Protein AF-A0A1J4JV09-F1 (afdb_monomer)

Foldseek 3Di:
DVVVVVVVVVVVVVVVVVVVVVCVVVVVVVVVVVVVVVLVVQVVVCVVDVPDDDRDDQAAQDDDPVDCLDPSNLVLLLVLQQCVLVPVPCPSCVSCVSNVNNPDHRDPVVSCVSLVFDPVDSPRVNVRSVVVVD

Mean predicted aligned error: 10.77 Å

pLDDT: mean 82.93, std 10.49, range [51.0, 95.0]

Sequence (134 aa):
MEFLNEFIDSSTNKIIQDAKMLLQKQKIKENIMEESNGFVCQIVDSMNDKNNSDLPCFPSVQINADDPFSYEYLEFQLVLDYLDSIGCKFAASIFRNESQNISEIANREFIADTLKLRTYDQSPLLVQFIESLR

Nearest PDB structures (foldseek):
  2d68-assembly1_B  TM=8.685E-01  e=1.187E-01  Homo sapiens

Secondary structure (DSSP, 8-state):
-HHHHHHHHHHHHHHHHHHHHHHHHTTHHHHHHHHHHHHHHHHHHHHH-TTS-PPPPPP-----TT-TTSHHHHHHHHHHHHHHHTT-TTHHHHHHHHTT-TT----HHHHHHHHT--SS--S-HHHHHHHHT-

Solvent-accessible surface area (backbone atoms only — not comparable to full-atom values): 7844 Å² total; per-residue (Å²): 112,68,68,59,50,53,51,53,51,52,53,51,51,48,53,52,50,53,51,52,53,48,39,64,75,66,45,47,60,57,53,52,50,52,51,51,51,52,51,51,49,53,53,54,46,34,71,74,35,95,84,58,61,86,71,92,80,76,77,62,62,82,55,50,82,92,36,78,83,38,68,53,32,47,52,53,39,33,53,37,37,32,33,56,59,74,66,43,91,53,52,39,62,49,48,25,55,62,30,68,43,68,87,67,72,62,54,63,68,62,52,24,63,76,70,70,50,75,79,91,54,82,67,33,61,47,59,54,51,58,58,74,74,108

Radius of gyration: 20.46 Å; Cα contacts (8 Å, |Δi|>4): 87; chains: 1; bounding box: 44×47×45 Å

Structure (mmCIF, N/CA/C/O backbone):
data_AF-A0A1J4JV09-F1
#
_entry.id   AF-A0A1J4JV09-F1
#
loop_
_atom_site.group_PDB
_atom_site.id
_atom_site.type_symbol
_atom_site.label_atom_id
_atom_site.label_alt_id
_atom_site.label_comp_id
_atom_site.label_asym_id
_atom_site.label_entity_id
_atom_site.label_seq_id
_atom_site.pdbx_PDB_ins_code
_atom_site.Cartn_x
_atom_site.Cartn_y
_atom_site.Cartn_z
_atom_site.occupancy
_atom_site.B_iso_or_equiv
_atom_site.auth_seq_id
_atom_site.auth_comp_id
_atom_site.auth_asym_id
_atom_site.auth_atom_id
_atom_site.pdbx_PDB_model_num
ATOM 1 N N . MET A 1 1 ? -19.004 -16.913 -15.658 1.00 51.00 1 MET A N 1
ATOM 2 C CA . MET A 1 1 ? -18.706 -15.631 -14.983 1.00 51.00 1 MET A CA 1
ATOM 3 C C . MET A 1 1 ? -19.520 -15.463 -13.702 1.00 51.00 1 MET A C 1
ATOM 5 O O . MET A 1 1 ? -18.917 -15.106 -12.705 1.00 51.00 1 MET A O 1
ATOM 9 N N . GLU A 1 2 ? -20.818 -15.801 -13.669 1.00 56.06 2 GLU A N 1
ATOM 10 C CA . GLU A 1 2 ? -21.642 -15.767 -12.434 1.00 56.06 2 GLU A CA 1
ATOM 11 C C . GLU A 1 2 ? -21.070 -16.585 -11.267 1.00 56.06 2 GLU A C 1
ATOM 13 O O . GLU A 1 2 ? -20.943 -16.061 -10.170 1.00 56.06 2 GLU A O 1
ATOM 18 N N . PHE A 1 3 ? -20.620 -17.817 -11.514 1.00 61.19 3 PHE A N 1
ATOM 19 C CA . PHE A 1 3 ? -20.065 -18.689 -10.469 1.00 61.19 3 PHE A CA 1
ATOM 20 C C . PHE A 1 3 ? -18.809 -18.123 -9.775 1.00 61.19 3 PHE A C 1
ATOM 22 O O . PHE A 1 3 ? -18.622 -18.300 -8.574 1.00 61.19 3 PHE A O 1
ATOM 29 N N . LEU A 1 4 ? -17.938 -17.425 -10.518 1.00 54.00 4 LEU A N 1
ATOM 30 C CA . LEU A 1 4 ? -16.748 -16.781 -9.946 1.00 54.00 4 LEU A CA 1
ATOM 31 C C . LEU A 1 4 ? -17.131 -15.560 -9.104 1.00 54.00 4 LEU A C 1
ATOM 33 O O . LEU A 1 4 ? -16.553 -15.361 -8.040 1.00 54.00 4 LEU A O 1
ATOM 37 N N . ASN A 1 5 ? -18.136 -14.795 -9.537 1.00 56.72 5 ASN A N 1
ATOM 38 C CA . ASN A 1 5 ? -18.652 -13.665 -8.767 1.00 56.72 5 ASN A CA 1
ATOM 39 C C . ASN A 1 5 ? -19.349 -14.137 -7.479 1.00 56.72 5 ASN A C 1
ATOM 41 O O . ASN A 1 5 ? -19.029 -13.634 -6.409 1.00 56.72 5 ASN A O 1
ATOM 45 N N . GLU A 1 6 ? -20.182 -15.181 -7.534 1.00 61.91 6 GLU A N 1
ATOM 46 C CA . GLU A 1 6 ? -20.798 -15.780 -6.336 1.00 61.91 6 GLU A CA 1
ATOM 47 C C . GLU A 1 6 ? -19.763 -16.355 -5.356 1.00 61.91 6 GLU A C 1
ATOM 49 O O . GLU A 1 6 ? -19.916 -16.257 -4.134 1.00 61.91 6 GLU A O 1
ATOM 54 N N . PHE A 1 7 ? -18.674 -16.942 -5.860 1.00 64.25 7 PHE A N 1
ATOM 55 C CA . PHE A 1 7 ? -17.599 -17.460 -5.015 1.00 64.25 7 PHE A CA 1
ATOM 56 C C . PHE A 1 7 ? -16.785 -16.338 -4.343 1.00 64.25 7 PHE A C 1
ATOM 58 O O . PHE A 1 7 ? -16.438 -16.434 -3.160 1.00 64.25 7 PHE A O 1
ATOM 65 N N . ILE A 1 8 ? -16.506 -15.252 -5.072 1.00 61.62 8 ILE A N 1
ATOM 66 C CA . ILE A 1 8 ? -15.822 -14.064 -4.541 1.00 61.62 8 ILE A CA 1
ATOM 67 C C . ILE A 1 8 ? -16.696 -13.363 -3.494 1.00 61.62 8 ILE A C 1
ATOM 69 O O . ILE A 1 8 ? -16.195 -13.006 -2.422 1.00 61.62 8 ILE A O 1
ATOM 73 N N . ASP A 1 9 ? -17.995 -13.229 -3.756 1.00 67.88 9 ASP A N 1
ATOM 74 C CA . ASP A 1 9 ? -18.944 -12.580 -2.853 1.00 67.88 9 ASP A CA 1
ATOM 75 C C . ASP A 1 9 ? -19.175 -13.404 -1.585 1.00 67.88 9 ASP A C 1
ATOM 77 O O . ASP A 1 9 ? -19.142 -12.870 -0.474 1.00 67.88 9 ASP A O 1
ATOM 81 N N . SER A 1 10 ? -19.334 -14.724 -1.706 1.00 71.44 10 SER A N 1
ATOM 82 C CA . SER A 1 10 ? -19.497 -15.613 -0.546 1.00 71.44 10 SER A CA 1
ATOM 83 C C . SER A 1 10 ? -18.248 -15.654 0.340 1.00 71.44 10 SER A C 1
ATOM 85 O O . SER A 1 10 ? -18.356 -15.555 1.566 1.00 71.44 10 SER A O 1
ATOM 87 N N . SER A 1 11 ? -17.056 -15.710 -0.258 1.00 69.81 11 SER A N 1
ATOM 88 C CA . SER A 1 11 ? -15.787 -15.699 0.481 1.00 69.81 11 SER A CA 1
ATOM 89 C C . SER A 1 11 ? -15.548 -14.363 1.186 1.00 69.81 11 SER A C 1
ATOM 91 O O . SER A 1 11 ? -15.129 -14.331 2.343 1.00 69.81 11 SER A O 1
ATOM 93 N N . THR A 1 12 ? -15.861 -13.249 0.521 1.00 72.88 12 THR A N 1
ATOM 94 C CA . THR A 1 12 ? -15.717 -11.905 1.098 1.00 72.88 12 THR A CA 1
ATOM 95 C C . THR A 1 12 ? -16.707 -11.688 2.242 1.00 72.88 12 THR A C 1
ATOM 97 O O . THR A 1 12 ? -16.319 -11.211 3.308 1.00 72.88 12 THR A O 1
ATOM 100 N N . ASN A 1 13 ? -17.958 -12.128 2.086 1.00 78.62 13 ASN A N 1
ATOM 101 C CA . ASN A 1 13 ? -18.962 -12.061 3.147 1.00 78.62 13 ASN A CA 1
ATOM 102 C C . ASN A 1 13 ? -18.589 -12.903 4.371 1.00 78.62 13 ASN A C 1
ATOM 104 O O . ASN A 1 13 ? -18.799 -12.460 5.501 1.00 78.62 13 ASN A O 1
ATOM 108 N N . LYS A 1 14 ? -17.991 -14.083 4.167 1.00 79.25 14 LYS A N 1
ATOM 109 C CA . LYS A 1 14 ? -17.504 -14.926 5.264 1.00 79.25 14 LYS A CA 1
ATOM 110 C C . LYS A 1 14 ? -16.392 -14.239 6.059 1.00 79.25 14 LYS A C 1
ATOM 112 O O . LYS A 1 14 ? -16.488 -14.160 7.278 1.00 79.25 14 LYS A O 1
ATOM 117 N N . ILE A 1 15 ? -15.409 -13.646 5.378 1.00 78.06 15 ILE A N 1
ATOM 118 C CA . ILE A 1 15 ? -14.334 -12.874 6.026 1.00 78.06 15 ILE A CA 1
ATOM 119 C C . ILE A 1 15 ? -14.908 -11.689 6.816 1.00 78.06 15 ILE A C 1
ATOM 121 O O . ILE A 1 15 ? -14.494 -11.437 7.946 1.00 78.06 15 ILE A O 1
ATOM 125 N N . ILE A 1 16 ? -15.897 -10.982 6.260 1.00 80.06 16 ILE A N 1
ATOM 126 C CA . ILE A 1 16 ? -16.572 -9.875 6.954 1.00 80.06 16 ILE A CA 1
ATOM 127 C C . ILE A 1 16 ? -17.303 -10.373 8.211 1.00 80.06 16 ILE A C 1
ATOM 129 O O . ILE A 1 16 ? -17.280 -9.697 9.241 1.00 80.06 16 ILE A O 1
ATOM 133 N N . GLN A 1 17 ? -17.962 -11.532 8.156 1.00 83.19 17 GLN A N 1
ATOM 134 C CA . GLN A 1 17 ? -18.623 -12.116 9.326 1.00 83.19 17 GLN A CA 1
ATOM 135 C C . GLN A 1 17 ? -17.624 -12.553 10.400 1.00 83.19 17 GLN A C 1
ATOM 137 O O . GLN A 1 17 ? -17.836 -12.248 11.576 1.00 83.19 17 GLN A O 1
ATOM 142 N N . ASP A 1 18 ? -16.521 -13.186 10.005 1.00 79.69 18 ASP A N 1
ATOM 143 C CA . ASP A 1 18 ? -15.456 -13.590 10.923 1.00 79.69 18 ASP A CA 1
ATOM 144 C C . ASP A 1 18 ? -14.826 -12.361 11.601 1.00 79.69 18 ASP A C 1
ATOM 146 O O . ASP A 1 18 ? -14.669 -12.333 12.826 1.00 79.69 18 ASP A O 1
ATOM 150 N N . ALA A 1 19 ? -14.581 -11.287 10.840 1.00 75.69 19 ALA A N 1
ATOM 151 C CA . ALA A 1 19 ? -14.123 -10.006 11.374 1.00 75.69 19 ALA A CA 1
ATOM 152 C C . ALA A 1 19 ? -15.124 -9.410 12.382 1.00 75.69 19 ALA A C 1
ATOM 154 O O . ALA A 1 19 ? -14.734 -8.994 13.473 1.00 75.69 19 ALA A O 1
ATOM 155 N N . LYS A 1 20 ? -16.430 -9.426 12.075 1.00 78.06 20 LYS A N 1
ATOM 156 C CA . LYS A 1 20 ? -17.481 -8.963 13.003 1.00 78.06 20 LYS A CA 1
ATOM 157 C C . LYS A 1 20 ? -17.516 -9.776 14.297 1.00 78.06 20 LYS A C 1
ATOM 159 O O . LYS A 1 20 ? -17.690 -9.197 15.369 1.00 78.06 20 LYS A O 1
ATOM 164 N N . MET A 1 21 ? -17.339 -11.094 14.218 1.00 81.00 21 MET A N 1
ATOM 165 C CA . MET A 1 21 ? -17.319 -11.951 15.403 1.00 81.00 21 MET A CA 1
ATOM 166 C C . MET A 1 21 ? -16.081 -11.679 16.274 1.00 81.00 21 MET A C 1
ATOM 168 O O . MET A 1 21 ? -16.188 -11.647 17.501 1.00 81.00 21 MET A O 1
ATOM 172 N N . LEU A 1 22 ? -14.919 -11.438 15.662 1.00 76.00 22 LEU A N 1
ATOM 173 C CA . LEU A 1 22 ? -13.696 -11.059 16.378 1.00 76.00 22 LEU A CA 1
ATOM 174 C C . LEU A 1 22 ? -13.832 -9.697 17.069 1.00 76.00 22 LEU A C 1
ATOM 176 O O . LEU A 1 22 ? -13.487 -9.583 18.245 1.00 76.00 22 LEU A O 1
ATOM 180 N N . LEU A 1 23 ? -14.421 -8.706 16.389 1.00 72.00 23 LEU A N 1
ATOM 181 C CA . LEU A 1 23 ? -14.698 -7.381 16.957 1.00 72.00 23 LEU A CA 1
ATOM 182 C C . LEU A 1 23 ? -15.558 -7.457 18.227 1.00 72.00 23 LEU A C 1
ATOM 184 O O . LEU A 1 23 ? -15.319 -6.712 19.177 1.00 72.00 23 LEU A O 1
ATOM 188 N N . GLN A 1 24 ? -16.538 -8.366 18.259 1.00 75.06 24 GLN A N 1
ATOM 189 C CA . GLN A 1 24 ? -17.377 -8.597 19.439 1.00 75.06 24 GLN A CA 1
ATOM 190 C C . GLN A 1 24 ? -16.629 -9.333 20.556 1.00 75.06 24 GLN A C 1
ATOM 192 O O . GLN A 1 24 ? -16.750 -8.960 21.720 1.00 75.06 24 GLN A O 1
ATOM 197 N N . LYS A 1 25 ? -15.844 -10.365 20.220 1.00 70.88 25 LYS A N 1
ATOM 198 C CA . LYS A 1 25 ? -15.115 -11.177 21.210 1.00 70.88 25 LYS A CA 1
ATOM 199 C C . LYS A 1 25 ? -13.994 -10.413 21.911 1.00 70.88 25 LYS A C 1
ATOM 201 O O . LYS A 1 25 ? -13.729 -10.678 23.077 1.00 70.88 25 LYS A O 1
ATOM 206 N N . GLN A 1 26 ? -13.335 -9.494 21.211 1.00 72.44 26 GLN A N 1
ATOM 207 C CA . GLN A 1 26 ? -12.158 -8.791 21.727 1.00 72.44 26 GLN A CA 1
ATOM 208 C C . GLN A 1 26 ? -12.466 -7.410 22.317 1.00 72.44 26 GLN A C 1
ATOM 210 O O . GLN A 1 26 ? -11.534 -6.679 22.630 1.00 72.44 26 GLN A O 1
ATOM 215 N N . LYS A 1 27 ? -13.746 -7.024 22.450 1.00 77.06 27 LYS A N 1
ATOM 216 C CA . LYS A 1 27 ? -14.151 -5.676 22.899 1.00 77.06 27 LYS A CA 1
ATOM 217 C C . LYS A 1 27 ? -13.494 -4.529 22.116 1.00 77.06 27 LYS A C 1
ATOM 219 O O . LYS A 1 27 ? -13.489 -3.391 22.566 1.00 77.06 27 LYS A O 1
ATOM 224 N N . ILE A 1 28 ? -13.009 -4.796 20.901 1.00 74.25 28 ILE A N 1
ATOM 225 C CA . ILE A 1 28 ? -12.332 -3.797 20.063 1.00 74.25 28 ILE A CA 1
ATOM 226 C C . ILE A 1 28 ? -13.248 -2.593 19.836 1.00 74.25 28 ILE A C 1
ATOM 228 O O . ILE A 1 28 ? -12.800 -1.457 19.871 1.00 74.25 28 ILE A O 1
ATOM 232 N N . LYS A 1 29 ? -14.554 -2.831 19.667 1.00 77.62 29 LYS A N 1
ATOM 233 C CA . LYS A 1 29 ? -15.540 -1.758 19.509 1.00 77.62 29 LYS A CA 1
ATOM 234 C C . LYS A 1 29 ? -15.613 -0.825 20.728 1.00 77.62 29 LYS A C 1
ATOM 236 O O . LYS A 1 29 ? -15.775 0.374 20.535 1.00 77.62 29 LYS A O 1
ATOM 241 N N . GLU A 1 30 ? -15.540 -1.369 21.944 1.00 82.88 30 GLU A N 1
ATOM 242 C CA . GLU A 1 30 ? -15.541 -0.572 23.182 1.00 82.88 30 GLU A CA 1
ATOM 243 C C . GLU A 1 30 ? -14.253 0.247 23.267 1.00 82.88 30 GLU A C 1
ATOM 245 O O . GLU A 1 30 ? -14.332 1.463 23.402 1.00 82.88 30 GLU A O 1
ATOM 250 N N . ASN A 1 31 ? -13.098 -0.381 23.033 1.00 82.88 31 ASN A N 1
ATOM 251 C CA . ASN A 1 31 ? -11.803 0.302 23.046 1.00 82.88 31 ASN A CA 1
ATOM 252 C C . ASN A 1 31 ? -11.729 1.435 22.007 1.00 82.88 31 ASN A C 1
ATOM 254 O O . ASN A 1 31 ? -11.301 2.533 22.337 1.00 82.88 31 ASN A O 1
ATOM 258 N N . ILE A 1 32 ? -12.204 1.202 20.775 1.00 82.50 32 ILE A N 1
ATOM 259 C CA . ILE A 1 32 ? -12.253 2.234 19.724 1.00 82.50 32 ILE A CA 1
ATOM 260 C C . ILE A 1 32 ? -13.159 3.397 20.146 1.00 82.50 32 ILE A C 1
ATOM 262 O O . ILE A 1 32 ? -12.829 4.554 19.897 1.00 82.50 32 ILE A O 1
ATOM 266 N N . MET A 1 33 ? -14.311 3.114 20.763 1.00 83.56 33 MET A N 1
ATOM 267 C CA . MET A 1 33 ? -15.228 4.148 21.260 1.00 83.56 33 MET A CA 1
ATOM 268 C C . MET A 1 33 ? -14.606 4.959 22.398 1.00 83.56 33 MET A C 1
ATOM 270 O O . MET A 1 33 ? -14.728 6.181 22.403 1.00 83.56 33 MET A O 1
ATOM 274 N N . GLU A 1 34 ? -13.936 4.303 23.343 1.00 88.19 34 GLU A N 1
ATOM 275 C CA . GLU A 1 34 ? -13.230 4.965 24.444 1.00 88.19 34 GLU A CA 1
ATOM 276 C C . GLU A 1 34 ? -12.093 5.848 23.932 1.00 88.19 34 GLU A C 1
ATOM 278 O O . GLU A 1 34 ? -12.012 7.015 24.309 1.00 88.19 34 GLU A O 1
ATOM 283 N N . GLU A 1 35 ? -11.272 5.330 23.020 1.00 84.38 35 GLU A N 1
ATOM 284 C CA . GLU A 1 35 ? -10.180 6.068 22.389 1.00 84.38 35 GLU A CA 1
ATOM 285 C C . GLU A 1 35 ? -10.706 7.272 21.590 1.00 84.38 35 GLU A C 1
ATOM 287 O O . GLU A 1 35 ? -10.240 8.396 21.772 1.00 84.38 35 GLU A O 1
ATOM 292 N N . SER A 1 36 ? -11.751 7.068 20.780 1.00 83.81 36 SER A N 1
ATOM 293 C CA . SER A 1 36 ? -12.391 8.140 20.005 1.00 83.81 36 SER A CA 1
ATOM 294 C C . SER A 1 36 ? -12.953 9.237 20.909 1.00 83.81 36 SER A C 1
ATOM 296 O O . SER A 1 36 ? -12.748 10.420 20.647 1.00 83.81 36 SER A O 1
ATOM 298 N N . ASN A 1 37 ? -13.639 8.863 21.994 1.00 85.19 37 ASN A N 1
ATOM 299 C CA . ASN A 1 37 ? -14.155 9.826 22.967 1.00 85.19 37 ASN A CA 1
ATOM 300 C C . ASN A 1 37 ? -13.017 10.559 23.688 1.00 85.19 37 ASN A C 1
ATOM 302 O O . ASN A 1 37 ? -13.115 11.765 23.899 1.00 85.19 37 ASN A O 1
ATOM 306 N N . GLY A 1 38 ? -11.926 9.860 24.015 1.00 83.44 38 GLY A N 1
ATOM 307 C CA . GLY A 1 38 ? -10.719 10.457 24.582 1.00 83.44 38 GLY A CA 1
ATOM 308 C C . GLY A 1 38 ? -10.131 11.539 23.676 1.00 83.44 38 GLY A C 1
ATOM 309 O O . GLY A 1 38 ? -9.868 12.648 24.141 1.00 83.44 38 GLY A O 1
ATOM 310 N N . PHE A 1 39 ? -10.007 11.259 22.377 1.00 80.69 39 PHE A N 1
ATOM 311 C CA . PHE A 1 39 ? -9.537 12.242 21.399 1.00 80.69 39 PHE A CA 1
AT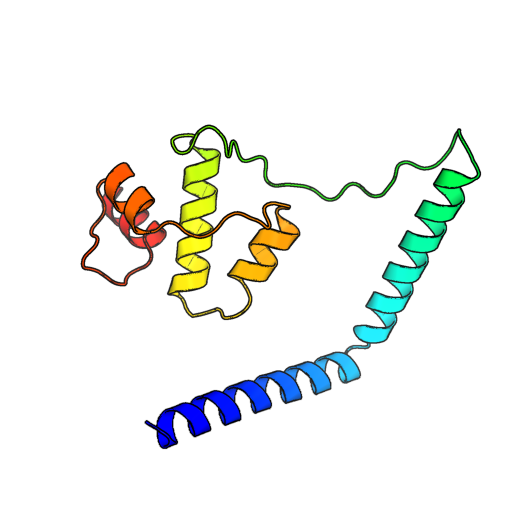OM 312 C C . PHE A 1 39 ? -10.490 13.424 21.234 1.00 80.69 39 PHE A C 1
ATOM 314 O O . PHE A 1 39 ? -10.038 14.564 21.181 1.00 80.69 39 PHE A O 1
ATOM 321 N N . VAL A 1 40 ? -11.805 13.187 21.195 1.00 82.69 40 VAL A N 1
ATOM 322 C CA . VAL A 1 40 ? -12.793 14.275 21.114 1.00 82.69 40 VAL A CA 1
ATOM 323 C C . VAL A 1 40 ? -12.676 15.206 22.318 1.00 82.69 40 VAL A C 1
ATOM 325 O O . VAL A 1 40 ? -12.656 16.420 22.130 1.00 82.69 40 VAL A O 1
ATOM 328 N N . CYS A 1 41 ? -12.546 14.665 23.532 1.00 81.44 41 CYS A N 1
ATOM 329 C CA . CYS A 1 41 ? -12.346 15.477 24.732 1.00 81.44 41 CYS A CA 1
ATOM 330 C C . CYS A 1 41 ? -11.058 16.304 24.644 1.00 81.44 41 CYS A C 1
ATOM 332 O O . CYS A 1 41 ? -11.117 17.512 24.832 1.00 81.44 41 CYS A O 1
ATOM 334 N N . GLN A 1 42 ? -9.929 15.698 24.254 1.00 80.88 42 GLN A N 1
ATOM 335 C CA . GLN A 1 42 ? -8.660 16.420 24.073 1.00 80.88 42 GLN A CA 1
ATOM 336 C C . GLN A 1 42 ? -8.777 17.557 23.050 1.00 80.88 42 GLN A C 1
ATOM 338 O O . GLN A 1 42 ? -8.308 18.666 23.292 1.00 80.88 42 GLN A O 1
ATOM 343 N N . ILE A 1 43 ? -9.445 17.310 21.919 1.00 80.44 43 ILE A N 1
ATOM 344 C CA . ILE A 1 43 ? -9.674 18.332 20.894 1.00 80.44 43 ILE A CA 1
ATOM 345 C C . ILE A 1 43 ? -10.540 19.468 21.458 1.00 80.44 43 ILE A C 1
ATOM 347 O O . ILE A 1 43 ? -10.193 20.635 21.293 1.00 80.44 43 ILE A O 1
ATOM 351 N N . VAL A 1 44 ? -11.639 19.156 22.150 1.00 80.94 44 VAL A N 1
ATOM 352 C CA . VAL A 1 44 ? -12.538 20.163 22.743 1.00 80.94 44 VAL A CA 1
ATOM 353 C C . VAL A 1 44 ? -11.829 20.984 23.822 1.00 80.94 44 VAL A C 1
ATOM 355 O O . VAL A 1 44 ? -11.984 22.207 23.862 1.00 80.94 44 VAL A O 1
ATOM 358 N N . ASP A 1 45 ? -11.018 20.340 24.656 1.00 79.19 45 ASP A N 1
ATOM 359 C CA . ASP A 1 45 ? -10.230 21.002 25.694 1.00 79.19 45 ASP A CA 1
ATOM 360 C C . ASP A 1 45 ? -9.184 21.937 25.067 1.00 79.19 45 ASP A C 1
ATOM 362 O O . ASP A 1 45 ? -9.092 23.101 25.459 1.00 79.19 45 ASP A O 1
ATOM 366 N N . SER A 1 46 ? -8.496 21.495 24.005 1.00 75.19 46 SER A N 1
ATOM 367 C CA . SER A 1 46 ? -7.544 22.328 23.251 1.00 75.19 46 SER A CA 1
ATOM 368 C C . SER A 1 46 ? -8.190 23.541 22.557 1.00 75.19 46 SER A C 1
ATOM 370 O O . SER A 1 46 ? -7.535 24.560 22.341 1.00 75.19 46 SER A O 1
ATOM 372 N N . MET A 1 47 ? -9.485 23.468 22.216 1.00 73.94 47 MET A N 1
ATOM 373 C CA . MET A 1 47 ? -10.236 24.599 21.653 1.00 73.94 47 MET A CA 1
ATOM 374 C C . MET A 1 47 ? -10.620 25.640 22.714 1.00 73.94 47 MET A C 1
ATOM 376 O O . MET A 1 47 ? -10.681 26.832 22.401 1.00 73.94 47 MET A O 1
ATOM 380 N N . ASN A 1 48 ? -10.901 25.203 23.946 1.00 74.69 48 ASN A N 1
ATOM 381 C CA . ASN A 1 48 ? -11.344 26.075 25.037 1.00 74.69 48 ASN A CA 1
ATOM 382 C C . ASN A 1 48 ? -10.170 26.712 25.796 1.00 74.69 48 ASN A C 1
ATOM 384 O O . ASN A 1 48 ? -10.259 27.882 26.175 1.00 74.69 48 ASN A O 1
ATOM 388 N N . ASP A 1 49 ? -9.063 25.986 25.974 1.00 69.06 49 ASP A N 1
ATOM 389 C CA . ASP A 1 49 ? -7.857 26.465 26.648 1.00 69.06 49 ASP A CA 1
ATOM 390 C C . ASP A 1 49 ? -6.739 26.772 25.641 1.00 69.06 49 ASP A C 1
ATOM 392 O O . ASP A 1 49 ? -6.014 25.896 25.175 1.00 69.06 49 ASP A O 1
ATOM 396 N N . LYS A 1 50 ? -6.512 28.066 25.368 1.00 60.12 50 LYS A N 1
ATOM 397 C CA . LYS A 1 50 ? -5.432 28.555 24.480 1.00 60.12 50 LYS A CA 1
ATOM 398 C C . LYS A 1 50 ? -4.006 28.166 24.906 1.00 60.12 50 LYS A C 1
ATOM 400 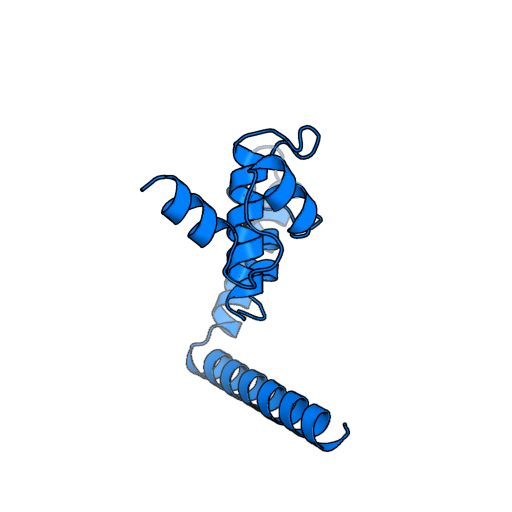O O . LYS A 1 50 ? -3.076 28.446 24.157 1.00 60.12 50 LYS A O 1
ATOM 405 N N . ASN A 1 51 ? -3.822 27.597 26.098 1.00 65.19 51 ASN A N 1
ATOM 406 C CA . ASN A 1 51 ? -2.511 27.326 26.695 1.00 65.19 51 ASN A CA 1
ATOM 407 C C . ASN A 1 51 ? -2.242 25.849 27.023 1.00 65.19 51 ASN A C 1
ATOM 409 O O . ASN A 1 51 ? -1.188 25.578 27.593 1.00 65.19 51 ASN A O 1
ATOM 413 N N . ASN A 1 52 ? -3.132 24.896 26.715 1.00 59.97 52 ASN A N 1
ATOM 414 C CA . ASN A 1 52 ? -2.827 23.483 26.974 1.00 59.97 52 ASN A CA 1
ATOM 415 C C . ASN A 1 52 ? -3.737 22.504 26.218 1.00 59.97 52 ASN A C 1
ATOM 417 O O . ASN A 1 52 ? -4.834 22.173 26.650 1.00 59.97 52 ASN A O 1
ATOM 421 N N . SER A 1 53 ? -3.243 21.969 25.112 1.00 59.69 53 SER A N 1
ATOM 422 C CA . SER A 1 53 ? -2.854 20.557 25.008 1.00 59.69 53 SER A CA 1
ATOM 423 C C . SER A 1 53 ? -2.347 20.342 23.588 1.00 59.69 53 SER A C 1
ATOM 425 O O . SER A 1 53 ? -3.025 20.688 22.620 1.00 59.69 53 SER A O 1
ATOM 427 N N . ASP A 1 54 ? -1.120 19.841 23.455 1.00 65.31 54 ASP A N 1
ATOM 428 C CA . ASP A 1 54 ? -0.613 19.458 22.143 1.00 65.31 54 ASP A CA 1
ATOM 429 C C . ASP A 1 54 ? -1.478 18.304 21.641 1.00 65.31 54 ASP A C 1
ATOM 431 O O . ASP A 1 54 ? -1.572 17.251 22.280 1.00 65.31 54 ASP A O 1
ATOM 435 N N . LEU A 1 55 ? -2.162 18.537 20.522 1.00 70.31 55 LEU A N 1
ATOM 436 C CA . LEU A 1 55 ? -2.973 17.522 19.869 1.00 70.31 55 LEU A CA 1
ATOM 437 C C . LEU A 1 55 ? -2.120 16.272 19.603 1.00 70.31 55 LEU A C 1
ATOM 439 O O . LEU A 1 55 ? -0.929 16.394 19.294 1.00 70.31 55 LEU A O 1
ATOM 443 N N . PRO A 1 56 ? -2.714 15.070 19.676 1.00 70.75 56 PRO A N 1
ATOM 444 C CA . PRO A 1 56 ? -2.008 13.843 19.341 1.00 70.75 56 PRO A CA 1
ATOM 445 C C . PRO A 1 56 ? -1.473 13.937 17.907 1.00 70.75 56 PRO A C 1
ATOM 447 O O . PRO A 1 56 ? -2.230 14.050 16.943 1.00 70.75 56 PRO A O 1
ATOM 450 N N . CYS A 1 57 ? -0.148 13.917 17.779 1.00 71.12 57 CYS A N 1
ATOM 451 C CA . CYS A 1 57 ? 0.534 13.889 16.495 1.00 71.12 57 CYS A CA 1
ATOM 452 C C . CYS A 1 57 ? 0.786 12.432 16.112 1.00 71.12 57 CYS A C 1
ATOM 454 O O . CYS A 1 57 ? 1.488 11.706 16.820 1.00 71.12 57 CYS A O 1
ATOM 456 N N . PHE A 1 58 ? 0.203 11.999 14.998 1.00 79.81 58 PHE A N 1
ATOM 457 C CA . PHE A 1 58 ? 0.456 10.671 14.454 1.00 79.81 58 PHE A CA 1
ATOM 458 C C . PHE A 1 58 ? 1.697 10.722 13.557 1.00 79.81 58 PHE A C 1
ATOM 460 O O . PHE A 1 58 ? 1.810 11.642 12.740 1.00 79.81 58 PHE A O 1
ATOM 467 N N . PRO A 1 59 ? 2.629 9.763 13.687 1.00 80.88 59 PRO A N 1
ATOM 468 C CA . PRO A 1 59 ? 3.820 9.729 12.852 1.00 80.88 59 PRO A CA 1
ATOM 469 C C . PRO A 1 59 ? 3.421 9.521 11.389 1.00 80.88 59 PRO A C 1
ATOM 471 O O . PRO A 1 59 ? 2.645 8.621 11.079 1.00 80.88 59 PRO A O 1
ATOM 474 N N . SER A 1 60 ? 3.952 10.352 10.496 1.00 85.81 60 SER A N 1
ATOM 475 C CA . SER A 1 60 ? 3.759 10.219 9.054 1.00 85.81 60 SER A CA 1
ATOM 476 C C . SER A 1 60 ? 5.016 9.692 8.379 1.00 85.81 60 SER A C 1
ATOM 478 O O . SER A 1 60 ? 6.139 9.926 8.838 1.00 85.81 60 SER A O 1
ATOM 480 N N . VAL A 1 61 ? 4.827 9.000 7.257 1.00 87.75 61 VAL A N 1
ATOM 481 C CA . VAL A 1 61 ? 5.940 8.676 6.364 1.00 87.75 61 VAL A CA 1
ATOM 482 C C . VAL A 1 61 ? 6.135 9.876 5.453 1.00 87.75 61 VAL A C 1
ATOM 484 O O . VAL A 1 61 ? 5.289 10.166 4.608 1.00 87.75 61 VAL A O 1
ATOM 487 N N . GLN A 1 62 ? 7.241 10.586 5.661 1.00 89.38 62 GLN A N 1
ATOM 488 C CA . GLN A 1 62 ? 7.619 11.738 4.853 1.00 89.38 62 GLN A CA 1
ATOM 489 C C . GLN A 1 62 ? 8.020 11.247 3.461 1.00 89.38 62 GLN A C 1
ATOM 491 O O . GLN A 1 62 ? 9.102 10.692 3.287 1.00 89.38 62 GLN A O 1
ATOM 496 N N . ILE A 1 63 ? 7.137 11.434 2.485 1.00 89.25 63 ILE A N 1
ATOM 497 C CA . ILE A 1 63 ? 7.430 11.193 1.073 1.00 89.25 63 ILE A CA 1
ATOM 498 C C . ILE A 1 63 ? 7.451 12.530 0.341 1.00 89.25 63 ILE A C 1
ATOM 500 O O . ILE A 1 63 ? 6.648 13.419 0.628 1.00 89.25 63 ILE A O 1
ATOM 504 N N . ASN A 1 64 ? 8.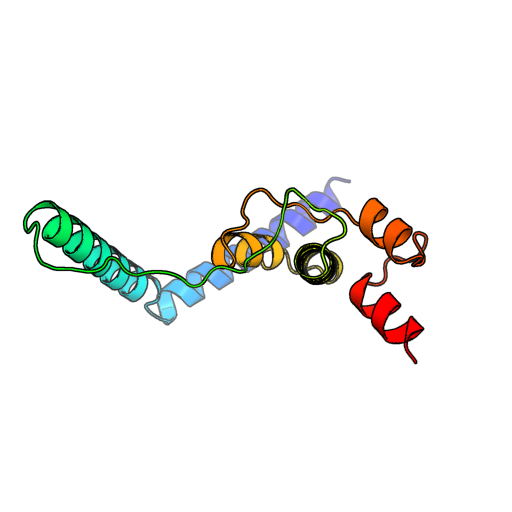356 12.676 -0.621 1.00 86.69 64 ASN A N 1
ATOM 505 C CA . ASN A 1 64 ? 8.328 13.816 -1.523 1.00 86.69 64 ASN A CA 1
ATOM 506 C C . ASN A 1 64 ? 7.490 13.458 -2.755 1.00 86.69 64 ASN A C 1
ATOM 508 O O . ASN A 1 64 ? 8.017 12.964 -3.746 1.00 86.69 64 ASN A O 1
ATOM 512 N N . ALA A 1 65 ? 6.177 13.681 -2.680 1.00 79.44 65 ALA A N 1
ATOM 513 C CA . ALA A 1 65 ? 5.266 13.381 -3.788 1.00 79.44 65 ALA A CA 1
ATOM 514 C C . ALA A 1 65 ? 5.555 14.220 -5.052 1.00 79.44 65 ALA A C 1
ATOM 516 O O . ALA A 1 65 ? 5.256 13.784 -6.162 1.00 79.44 65 ALA A O 1
ATOM 517 N N . ASP A 1 66 ? 6.179 15.394 -4.897 1.00 86.06 66 ASP A N 1
ATOM 518 C CA . ASP A 1 66 ? 6.575 16.260 -6.015 1.00 86.06 66 ASP A CA 1
ATOM 519 C C . ASP A 1 66 ? 7.859 15.778 -6.716 1.00 86.06 66 ASP A C 1
ATOM 521 O O . ASP A 1 66 ? 8.166 16.231 -7.822 1.00 86.06 66 ASP A O 1
ATOM 525 N N . ASP A 1 67 ? 8.602 14.851 -6.101 1.00 89.25 67 ASP A N 1
ATOM 526 C CA . ASP A 1 67 ? 9.781 14.205 -6.680 1.00 89.25 67 ASP A CA 1
ATOM 527 C C . ASP A 1 67 ? 9.592 12.679 -6.760 1.00 89.25 67 ASP A C 1
ATOM 529 O O . ASP A 1 67 ? 10.009 11.940 -5.858 1.00 89.25 67 ASP A O 1
ATOM 533 N N . PRO A 1 68 ? 9.017 12.176 -7.870 1.00 85.19 68 PRO A N 1
ATOM 534 C CA . PRO A 1 68 ? 8.783 10.748 -8.085 1.00 85.19 68 PRO A CA 1
ATOM 535 C C . PRO A 1 68 ? 10.059 9.895 -8.138 1.00 85.19 68 PRO A C 1
ATOM 537 O O . PRO A 1 68 ? 9.976 8.668 -8.126 1.00 85.19 68 PRO A O 1
ATOM 540 N N . PHE A 1 69 ? 11.236 10.520 -8.236 1.00 88.69 69 PHE A N 1
ATOM 541 C CA . PHE A 1 69 ? 12.529 9.836 -8.246 1.00 88.69 69 PHE A CA 1
ATOM 542 C C . PHE A 1 69 ? 13.229 9.878 -6.884 1.00 88.69 69 PHE A C 1
ATOM 544 O O . PHE A 1 69 ? 14.317 9.310 -6.747 1.00 88.69 69 PHE A O 1
ATOM 551 N N . SER A 1 70 ? 12.623 10.523 -5.882 1.00 92.19 70 SER A N 1
ATOM 552 C CA . SER A 1 70 ? 13.140 10.520 -4.516 1.00 92.19 70 SER A CA 1
ATOM 553 C C . SER A 1 70 ? 13.166 9.103 -3.943 1.00 92.19 70 SER A C 1
ATOM 555 O O . SER A 1 70 ? 12.318 8.257 -4.245 1.00 92.19 70 SER A O 1
ATOM 557 N N . TYR A 1 71 ? 14.167 8.833 -3.108 1.00 91.88 71 TYR A N 1
ATOM 558 C CA . TYR A 1 71 ? 14.366 7.513 -2.514 1.00 91.88 71 TYR A CA 1
ATOM 559 C C . TYR A 1 71 ? 13.159 7.102 -1.658 1.00 91.88 71 TYR A C 1
ATOM 561 O O . TYR A 1 71 ? 12.671 5.980 -1.770 1.00 91.88 71 TYR A O 1
ATOM 569 N N . GLU A 1 72 ? 12.629 8.039 -0.874 1.00 93.38 72 GLU A N 1
ATOM 570 C CA . GLU A 1 72 ? 11.491 7.841 0.019 1.00 93.38 72 GLU A CA 1
ATOM 571 C C . GLU A 1 72 ? 10.210 7.515 -0.760 1.00 93.38 72 GLU A C 1
ATOM 573 O O . GLU A 1 72 ? 9.438 6.644 -0.353 1.00 93.38 72 GLU A O 1
ATOM 578 N N . TYR A 1 73 ? 9.996 8.176 -1.905 1.00 92.88 73 TYR A N 1
ATOM 579 C CA . TYR A 1 73 ? 8.854 7.897 -2.775 1.00 92.88 73 TYR A CA 1
ATOM 580 C C . TYR A 1 73 ? 8.949 6.499 -3.391 1.00 92.88 73 TYR A C 1
ATOM 582 O O . TYR A 1 73 ? 7.983 5.735 -3.355 1.00 92.88 73 TYR A O 1
ATOM 590 N N . LEU A 1 74 ? 10.123 6.133 -3.916 1.00 93.44 74 LEU A N 1
ATOM 591 C CA . LEU A 1 74 ? 10.348 4.812 -4.503 1.00 93.44 74 LEU A CA 1
ATOM 592 C C . LEU A 1 74 ? 10.208 3.695 -3.459 1.00 93.44 74 LEU A C 1
ATOM 594 O O . LEU A 1 74 ? 9.573 2.679 -3.742 1.00 93.44 74 LEU A O 1
ATOM 598 N N . GLU A 1 75 ? 10.741 3.881 -2.248 1.00 93.81 75 GLU A N 1
ATOM 599 C CA . GLU A 1 75 ? 10.590 2.927 -1.143 1.00 93.81 75 GLU A CA 1
ATOM 600 C C . GLU A 1 75 ? 9.113 2.737 -0.770 1.00 93.81 75 GLU A C 1
ATOM 602 O O . GLU A 1 75 ? 8.628 1.604 -0.700 1.00 93.81 75 GLU A O 1
ATOM 607 N N . PHE A 1 76 ? 8.371 3.837 -0.616 1.00 94.81 76 PHE A N 1
ATOM 608 C CA . PHE A 1 76 ? 6.939 3.798 -0.332 1.00 94.81 76 PHE A CA 1
ATOM 609 C C . PHE A 1 76 ? 6.158 3.039 -1.415 1.00 94.81 76 PHE A C 1
ATOM 611 O O . PHE A 1 76 ? 5.344 2.163 -1.109 1.00 94.81 76 PHE A O 1
ATOM 618 N N . GLN A 1 77 ? 6.437 3.330 -2.686 1.00 94.62 77 GLN A N 1
ATOM 619 C CA . GLN A 1 77 ? 5.785 2.697 -3.831 1.00 94.62 77 GLN A CA 1
ATOM 620 C C . GLN A 1 77 ? 6.108 1.199 -3.944 1.00 94.62 77 GLN A C 1
ATOM 622 O O . GLN A 1 77 ? 5.218 0.408 -4.257 1.00 94.62 77 GLN A O 1
ATOM 627 N N . LEU A 1 78 ? 7.341 0.781 -3.637 1.00 95.00 78 LEU A N 1
ATOM 628 C CA . LEU A 1 78 ? 7.731 -0.634 -3.612 1.00 95.00 78 LEU A CA 1
ATOM 629 C C . LEU A 1 78 ? 6.985 -1.424 -2.529 1.00 95.00 78 LEU A C 1
ATOM 631 O O . LEU A 1 78 ? 6.563 -2.557 -2.774 1.00 95.00 78 LEU A O 1
ATOM 635 N N . VAL A 1 79 ? 6.806 -0.840 -1.340 1.00 94.81 79 VAL A N 1
ATOM 636 C CA . VAL A 1 79 ? 6.019 -1.457 -0.260 1.00 94.81 79 VAL A CA 1
ATOM 637 C C . VAL A 1 79 ? 4.545 -1.540 -0.652 1.00 94.81 79 VAL A C 1
ATOM 639 O O . VAL A 1 79 ? 3.915 -2.579 -0.450 1.00 94.81 79 VAL A O 1
ATOM 642 N N . LEU A 1 80 ? 3.998 -0.479 -1.248 1.00 93.62 80 LEU A N 1
ATOM 643 C CA . LEU A 1 80 ? 2.603 -0.447 -1.676 1.00 93.62 80 LEU A CA 1
ATOM 644 C C . LEU A 1 80 ? 2.319 -1.492 -2.773 1.00 93.62 80 LEU A C 1
ATOM 646 O O . LEU A 1 80 ? 1.384 -2.278 -2.619 1.00 93.62 80 LEU A O 1
ATOM 650 N N . ASP A 1 81 ? 3.170 -1.580 -3.806 1.00 93.69 81 ASP A N 1
ATOM 651 C CA . ASP A 1 81 ? 3.101 -2.626 -4.844 1.00 93.69 81 ASP A CA 1
ATOM 652 C C . ASP A 1 81 ? 3.186 -4.028 -4.239 1.00 93.69 81 ASP A C 1
ATOM 654 O O . ASP A 1 81 ? 2.442 -4.923 -4.640 1.00 93.69 81 ASP A O 1
ATOM 658 N N . TYR A 1 82 ? 4.061 -4.226 -3.251 1.00 94.81 82 TYR A N 1
ATOM 659 C CA . TYR A 1 82 ? 4.1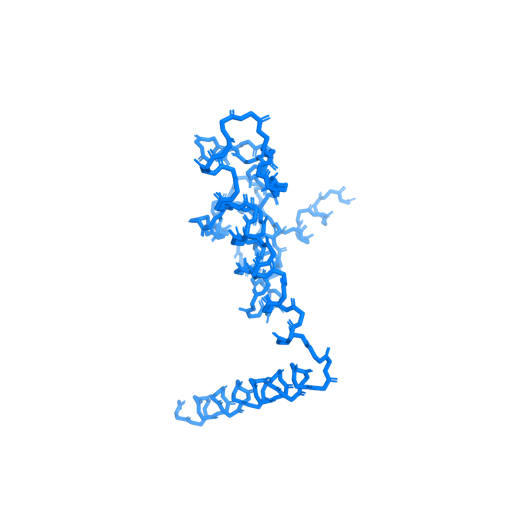84 -5.509 -2.573 1.00 94.81 82 TYR A CA 1
ATOM 660 C C . TYR A 1 82 ? 2.885 -5.905 -1.869 1.00 94.81 82 TYR A C 1
ATOM 662 O O . TYR A 1 82 ? 2.401 -7.018 -2.076 1.00 94.81 82 TYR A O 1
ATOM 670 N N . LEU A 1 83 ? 2.298 -5.000 -1.079 1.00 93.38 83 LEU A N 1
ATOM 671 C CA . LEU A 1 83 ? 1.052 -5.255 -0.350 1.00 93.38 83 LEU A CA 1
ATOM 672 C C . LEU A 1 83 ? -0.126 -5.551 -1.289 1.00 93.38 83 LEU A C 1
ATOM 674 O O . LEU A 1 83 ? -0.927 -6.442 -0.989 1.00 93.38 83 LEU A O 1
ATOM 678 N N . ASP A 1 84 ? -0.205 -4.853 -2.423 1.00 89.06 84 ASP A N 1
ATOM 679 C CA . ASP A 1 84 ? -1.210 -5.115 -3.458 1.00 89.06 84 ASP A CA 1
ATOM 680 C C . ASP A 1 84 ? -0.962 -6.469 -4.153 1.00 89.06 84 ASP A C 1
ATOM 682 O O . ASP A 1 84 ? -1.885 -7.273 -4.316 1.00 89.06 84 ASP A O 1
ATOM 686 N N . SER A 1 85 ? 0.294 -6.779 -4.488 1.00 89.62 85 SER A N 1
ATOM 687 C CA . SER A 1 85 ? 0.678 -7.979 -5.246 1.00 89.62 85 SER A CA 1
ATOM 688 C C . SER A 1 85 ? 0.513 -9.287 -4.465 1.00 89.62 85 SER A C 1
ATOM 690 O O . SER A 1 85 ? 0.201 -10.322 -5.053 1.00 89.62 85 SER A O 1
ATOM 692 N N . ILE A 1 86 ? 0.690 -9.280 -3.138 1.00 89.56 86 ILE A N 1
ATOM 693 C CA . ILE A 1 86 ? 0.535 -10.493 -2.308 1.00 89.56 86 ILE A CA 1
ATOM 694 C C . ILE A 1 86 ? -0.931 -10.841 -1.991 1.00 89.56 86 ILE A C 1
ATOM 696 O O . ILE A 1 86 ? -1.200 -11.822 -1.296 1.00 89.56 86 ILE A O 1
ATOM 700 N N . GLY A 1 87 ? -1.895 -10.054 -2.483 1.00 82.25 87 GLY A N 1
ATOM 701 C CA . GLY A 1 87 ? -3.326 -10.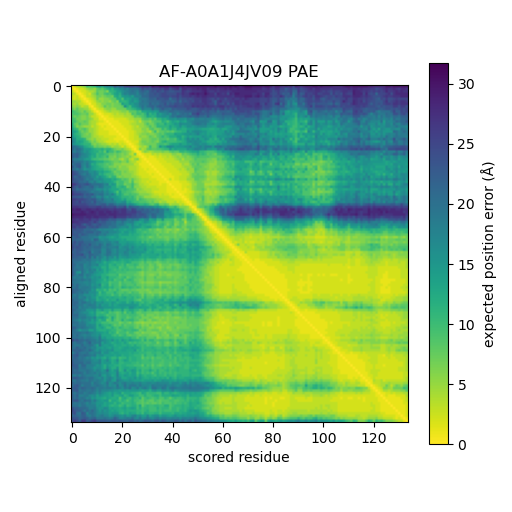318 -2.313 1.00 82.25 87 GLY A CA 1
ATOM 702 C C . GLY A 1 87 ? -3.904 -9.875 -0.964 1.00 82.25 87 GLY A C 1
ATOM 703 O O . GLY A 1 87 ? -5.001 -10.303 -0.582 1.00 82.25 87 GLY A O 1
ATOM 704 N N . CYS A 1 88 ? -3.210 -9.004 -0.229 1.00 83.06 88 CYS A N 1
ATOM 705 C CA . CYS A 1 88 ? -3.706 -8.436 1.021 1.00 83.06 88 CYS A CA 1
ATOM 706 C C . CYS A 1 88 ? -4.748 -7.333 0.756 1.00 83.06 88 CYS A C 1
ATOM 708 O O . CYS A 1 88 ? -4.430 -6.148 0.791 1.00 83.06 88 CYS A O 1
ATOM 710 N N . LYS A 1 89 ? -6.022 -7.722 0.581 1.00 79.19 89 LYS A N 1
ATOM 711 C CA . LYS A 1 89 ? -7.153 -6.843 0.189 1.00 79.19 89 LYS A CA 1
ATOM 712 C C . LYS A 1 89 ? -7.260 -5.487 0.909 1.00 79.19 89 LYS A C 1
ATOM 714 O O . LYS A 1 89 ? -7.780 -4.544 0.325 1.00 79.19 89 LYS A O 1
ATOM 719 N N . PHE A 1 90 ? -6.843 -5.397 2.172 1.00 87.38 90 PHE A N 1
ATOM 720 C CA . PHE A 1 90 ? -6.976 -4.180 2.983 1.00 87.38 90 PHE A CA 1
ATOM 721 C C . PHE A 1 90 ? -5.641 -3.522 3.333 1.00 87.38 90 PHE A C 1
ATOM 723 O O . PHE A 1 90 ? -5.633 -2.351 3.703 1.00 87.38 90 PHE A O 1
ATOM 730 N N . ALA A 1 91 ? -4.524 -4.247 3.230 1.00 91.88 91 ALA A N 1
ATOM 731 C CA . ALA A 1 91 ? -3.257 -3.798 3.801 1.00 91.88 91 ALA A CA 1
ATOM 732 C C . ALA A 1 91 ? -2.725 -2.549 3.098 1.00 91.88 91 ALA A C 1
ATOM 734 O O . ALA A 1 91 ? -2.335 -1.610 3.777 1.00 91.88 91 ALA A O 1
ATOM 735 N N . ALA A 1 92 ? -2.797 -2.487 1.767 1.00 91.06 92 ALA A N 1
ATOM 736 C CA . ALA A 1 92 ? -2.395 -1.300 1.015 1.00 91.06 92 ALA A CA 1
ATOM 737 C C . ALA A 1 92 ? -3.225 -0.064 1.401 1.00 91.06 92 ALA A C 1
ATOM 739 O O . ALA A 1 92 ? -2.684 1.018 1.612 1.00 91.06 92 ALA A O 1
ATOM 740 N N . SER A 1 93 ? -4.543 -0.223 1.570 1.00 90.06 93 SER A N 1
ATOM 741 C CA . SER A 1 93 ? -5.405 0.884 1.995 1.00 90.06 93 SER A CA 1
ATOM 742 C C . SER A 1 93 ? -5.118 1.339 3.425 1.00 90.06 93 SER A C 1
ATOM 744 O O . SER A 1 93 ? -5.174 2.535 3.691 1.00 90.06 93 SER A O 1
ATOM 746 N N . ILE A 1 94 ? -4.853 0.405 4.341 1.00 92.06 94 ILE A N 1
ATOM 747 C CA . ILE A 1 94 ? -4.492 0.723 5.727 1.00 92.06 94 ILE A CA 1
ATOM 748 C C . ILE A 1 94 ? -3.138 1.429 5.754 1.00 92.06 94 ILE A C 1
ATOM 750 O O . ILE A 1 94 ? -3.031 2.490 6.354 1.00 92.06 94 ILE A O 1
ATOM 754 N N . PHE A 1 95 ? -2.152 0.905 5.026 1.00 93.75 95 PHE A N 1
ATOM 755 C CA . PHE A 1 95 ? -0.812 1.473 4.938 1.00 93.75 95 PHE A CA 1
ATOM 756 C C . PHE A 1 95 ? -0.837 2.933 4.478 1.00 93.75 95 PHE A C 1
ATOM 758 O O . PHE A 1 95 ? -0.247 3.779 5.138 1.00 93.75 95 PHE A O 1
ATOM 765 N N . ARG A 1 96 ? -1.603 3.260 3.427 1.00 92.81 96 ARG A N 1
ATOM 766 C CA . ARG A 1 96 ? -1.783 4.650 2.965 1.00 92.81 96 ARG A CA 1
ATOM 767 C C . ARG A 1 96 ? -2.401 5.573 4.010 1.00 92.81 96 ARG A C 1
ATOM 769 O O . ARG A 1 96 ? -2.027 6.739 4.098 1.00 92.81 96 ARG A O 1
ATOM 776 N N . ASN A 1 97 ? -3.366 5.069 4.777 1.00 91.69 97 ASN A N 1
ATOM 777 C CA . ASN A 1 97 ? -4.012 5.848 5.829 1.00 91.69 97 ASN A CA 1
ATOM 778 C C . ASN A 1 97 ? -3.056 6.090 7.001 1.00 91.69 97 ASN A C 1
ATOM 780 O O . ASN A 1 97 ? -2.891 7.229 7.428 1.00 91.69 97 ASN A O 1
ATOM 784 N N . GLU A 1 98 ? -2.406 5.036 7.494 1.00 90.88 98 GLU A N 1
ATOM 785 C CA . GLU A 1 98 ? -1.482 5.112 8.630 1.00 90.88 98 GLU A CA 1
ATOM 786 C C . GLU A 1 98 ? -0.229 5.925 8.299 1.00 90.88 98 GLU A C 1
ATOM 788 O O . GLU A 1 98 ? 0.276 6.650 9.150 1.00 90.88 98 GLU A O 1
ATOM 793 N N . SER A 1 99 ? 0.237 5.879 7.049 1.00 92.31 99 SER A N 1
ATOM 794 C CA . SER A 1 99 ? 1.374 6.678 6.594 1.00 92.31 99 SER A CA 1
ATOM 795 C C . SER A 1 99 ? 1.030 8.147 6.329 1.00 92.31 99 SER A C 1
ATOM 797 O O . SER A 1 99 ? 1.942 8.923 6.053 1.00 92.31 99 SER A O 1
ATOM 799 N N . GLN A 1 100 ? -0.257 8.516 6.372 1.00 90.62 100 GLN A N 1
ATOM 800 C CA . GLN A 1 100 ? -0.806 9.814 5.954 1.00 90.62 100 GLN A CA 1
ATOM 801 C C . GLN A 1 100 ? -0.643 10.140 4.452 1.00 90.62 100 GLN A C 1
ATOM 803 O O . GLN A 1 100 ? -0.688 11.303 4.066 1.00 90.62 100 GLN A O 1
ATOM 808 N N . ASN A 1 101 ? -0.534 9.123 3.586 1.00 91.00 101 ASN A N 1
ATOM 809 C CA . ASN A 1 101 ? -0.375 9.264 2.128 1.00 91.00 101 ASN A CA 1
ATOM 810 C C . ASN A 1 101 ? -1.572 8.655 1.375 1.00 91.00 101 ASN A C 1
ATOM 812 O O . ASN A 1 101 ? -1.436 7.752 0.551 1.00 91.00 101 ASN A O 1
ATOM 816 N N . ILE A 1 102 ? -2.778 9.136 1.696 1.00 90.62 102 ILE A N 1
ATOM 817 C CA . ILE A 1 102 ? -4.064 8.548 1.268 1.00 90.62 102 ILE A CA 1
ATOM 818 C C . ILE A 1 102 ? -4.221 8.531 -0.260 1.00 90.62 102 ILE A C 1
ATOM 820 O O . ILE A 1 102 ? -4.774 7.581 -0.816 1.00 90.62 102 ILE A O 1
ATOM 824 N N . SER A 1 103 ? -3.750 9.586 -0.924 1.00 89.62 103 SER A N 1
ATOM 825 C CA . SER A 1 103 ? -3.925 9.799 -2.365 1.00 89.62 103 SER A CA 1
ATOM 826 C C . SER A 1 103 ? -2.953 9.001 -3.231 1.00 89.62 103 SER A C 1
ATOM 828 O O . SER A 1 103 ? -3.170 8.898 -4.437 1.00 89.62 103 SER A O 1
ATOM 830 N N . GLU A 1 104 ? -1.893 8.445 -2.646 1.00 89.19 104 GLU A N 1
ATOM 831 C CA . GLU A 1 104 ? -0.871 7.731 -3.403 1.00 89.19 104 GLU A CA 1
ATOM 832 C C . GLU A 1 104 ? -1.384 6.369 -3.861 1.00 89.19 104 GLU A C 1
ATOM 834 O O . GLU A 1 104 ? -1.940 5.599 -3.087 1.00 89.19 104 GLU A O 1
ATOM 839 N N . ILE A 1 105 ? -1.194 6.030 -5.128 1.00 87.50 105 ILE A N 1
ATOM 840 C CA . ILE A 1 105 ? -1.580 4.726 -5.676 1.00 87.50 105 ILE A CA 1
ATOM 841 C C . ILE A 1 105 ? -0.316 4.061 -6.208 1.00 87.50 105 ILE A C 1
ATOM 843 O O . ILE A 1 105 ? 0.565 4.748 -6.723 1.00 87.50 105 ILE A O 1
ATOM 847 N N . ALA A 1 106 ? -0.222 2.735 -6.070 1.00 86.06 106 ALA A N 1
ATOM 848 C CA . ALA A 1 106 ? 0.909 1.978 -6.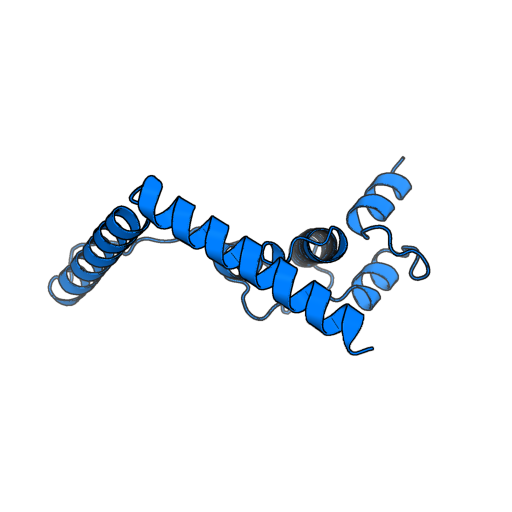585 1.00 86.06 106 ALA A CA 1
ATOM 849 C C . ALA A 1 106 ? 1.016 2.170 -8.104 1.00 86.06 106 ALA A C 1
ATOM 851 O O . ALA A 1 106 ? 0.105 1.795 -8.846 1.00 86.06 106 ALA A O 1
ATOM 852 N N . ASN A 1 107 ? 2.130 2.733 -8.571 1.00 90.06 107 ASN A N 1
ATOM 853 C CA . ASN A 1 107 ? 2.411 2.885 -9.995 1.00 90.06 107 ASN A CA 1
ATOM 854 C C . ASN A 1 107 ? 3.480 1.884 -10.445 1.00 90.06 107 ASN A C 1
ATOM 856 O O . ASN A 1 107 ? 4.652 2.215 -10.620 1.00 90.06 107 ASN A O 1
ATOM 860 N N . ARG A 1 108 ? 3.059 0.632 -10.632 1.00 91.00 108 ARG A N 1
ATOM 861 C CA . ARG A 1 108 ? 3.957 -0.480 -10.961 1.00 91.00 108 ARG A CA 1
ATOM 862 C C . ARG A 1 108 ? 4.778 -0.240 -12.233 1.00 91.00 108 ARG A C 1
ATOM 864 O O . ARG A 1 108 ? 5.970 -0.528 -12.236 1.00 91.00 108 ARG A O 1
ATOM 871 N N . GLU A 1 109 ? 4.163 0.277 -13.297 1.00 91.81 109 GLU A N 1
ATOM 872 C CA . GLU A 1 109 ? 4.852 0.529 -14.574 1.00 91.81 109 GLU A CA 1
ATOM 873 C C . GLU A 1 109 ? 5.982 1.546 -14.399 1.00 91.81 109 GLU A C 1
ATOM 875 O O . GLU A 1 109 ? 7.127 1.265 -14.752 1.00 91.81 109 GLU A O 1
ATOM 880 N N . PHE A 1 110 ? 5.688 2.678 -13.754 1.00 91.94 110 PHE A N 1
ATOM 881 C CA . PHE A 1 110 ? 6.680 3.716 -13.485 1.00 91.94 110 PHE A CA 1
ATOM 882 C C . PHE A 1 110 ? 7.860 3.197 -12.654 1.00 91.94 110 PHE A C 1
ATOM 884 O O . PHE A 1 110 ? 9.017 3.465 -12.983 1.00 91.94 110 PHE A O 1
ATOM 891 N N . ILE A 1 111 ? 7.585 2.443 -11.585 1.00 92.44 111 ILE A N 1
ATOM 892 C CA . ILE A 1 111 ? 8.634 1.921 -10.700 1.00 92.44 111 ILE A CA 1
ATOM 893 C C . ILE A 1 111 ? 9.483 0.874 -11.418 1.00 92.44 111 ILE A C 1
ATOM 895 O O . ILE A 1 111 ? 10.710 0.891 -11.301 1.00 92.44 111 ILE A O 1
ATOM 899 N N . ALA A 1 112 ? 8.852 -0.013 -12.189 1.00 92.88 112 ALA A N 1
ATOM 900 C CA . ALA A 1 112 ? 9.565 -1.022 -12.955 1.00 92.88 112 ALA A CA 1
ATOM 901 C C . ALA A 1 112 ? 10.486 -0.387 -14.006 1.00 92.88 112 ALA A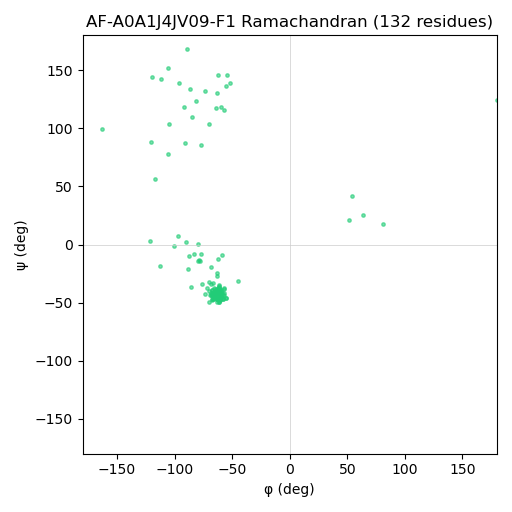 C 1
ATOM 903 O O . ALA A 1 112 ? 11.645 -0.785 -14.102 1.00 92.88 112 ALA A O 1
ATOM 904 N N . ASP A 1 113 ? 10.024 0.636 -14.727 1.00 92.88 113 ASP A N 1
ATOM 905 C CA . ASP A 1 113 ? 10.845 1.354 -15.707 1.00 92.88 113 ASP A CA 1
ATOM 906 C C . ASP A 1 113 ? 11.995 2.117 -15.036 1.00 92.88 113 ASP A C 1
ATOM 908 O O . ASP A 1 113 ? 13.146 2.040 -15.478 1.00 92.88 113 ASP A O 1
ATOM 912 N N . THR A 1 114 ? 11.707 2.803 -13.927 1.00 92.12 114 THR A N 1
ATOM 913 C CA . THR A 1 114 ? 12.689 3.602 -13.178 1.00 92.12 114 THR A CA 1
ATOM 914 C C . THR A 1 114 ? 13.814 2.735 -12.617 1.00 92.12 114 THR A C 1
ATOM 916 O O . THR A 1 114 ? 14.993 3.069 -12.754 1.00 92.12 114 THR A O 1
ATOM 919 N N . LEU A 1 115 ? 13.467 1.588 -12.029 1.00 91.81 115 LEU A N 1
ATOM 920 C CA . LEU A 1 115 ? 14.423 0.650 -11.434 1.00 91.81 115 LEU A CA 1
ATOM 921 C C . LEU A 1 115 ? 14.932 -0.410 -12.426 1.00 91.81 115 LEU A C 1
ATOM 923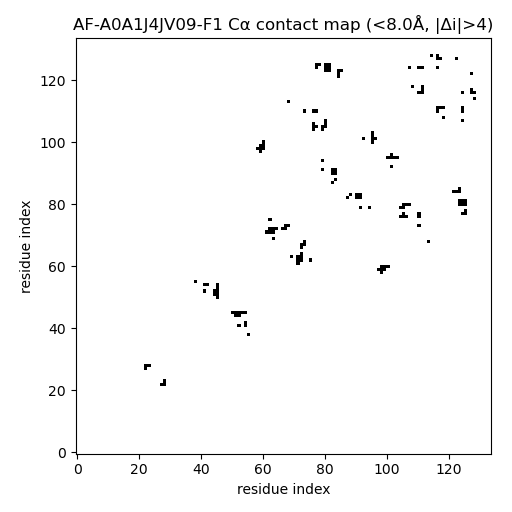 O O . LEU A 1 115 ? 15.732 -1.264 -12.048 1.00 91.81 115 LEU A O 1
ATOM 927 N N . LYS A 1 116 ? 14.505 -0.350 -13.697 1.00 92.62 116 LYS A N 1
ATOM 928 C CA . LYS A 1 116 ? 14.838 -1.311 -14.766 1.00 92.62 116 LYS A CA 1
ATOM 929 C C . LYS A 1 116 ? 14.519 -2.766 -14.393 1.00 92.62 116 LYS A C 1
ATOM 931 O O . LYS A 1 116 ? 15.298 -3.681 -14.668 1.00 92.62 116 LYS A O 1
ATOM 936 N N . LEU A 1 117 ? 13.370 -2.971 -13.757 1.00 92.25 117 LEU A N 1
ATOM 937 C CA . LEU A 1 117 ? 12.852 -4.274 -13.342 1.00 92.25 117 LEU A CA 1
ATOM 938 C C . LEU A 1 117 ? 11.999 -4.915 -14.444 1.00 92.25 117 LEU A C 1
ATOM 940 O O . LEU A 1 117 ? 11.647 -4.295 -15.447 1.00 92.25 117 LEU A O 1
ATOM 944 N N . ARG A 1 118 ? 11.673 -6.200 -14.275 1.00 90.69 118 ARG A N 1
ATOM 945 C CA . ARG A 1 118 ? 10.910 -6.959 -15.270 1.00 90.69 118 ARG A CA 1
ATOM 946 C C . ARG A 1 118 ? 9.422 -6.652 -15.117 1.00 90.69 118 ARG A C 1
ATOM 948 O O . ARG A 1 118 ? 8.829 -6.901 -14.072 1.00 90.69 118 ARG A O 1
ATOM 955 N N . THR A 1 119 ? 8.802 -6.190 -16.196 1.00 85.69 119 THR A N 1
ATOM 956 C CA . THR A 1 119 ? 7.369 -5.851 -16.239 1.00 85.69 119 THR A CA 1
ATOM 957 C C . THR A 1 119 ? 6.469 -7.031 -16.608 1.00 85.69 1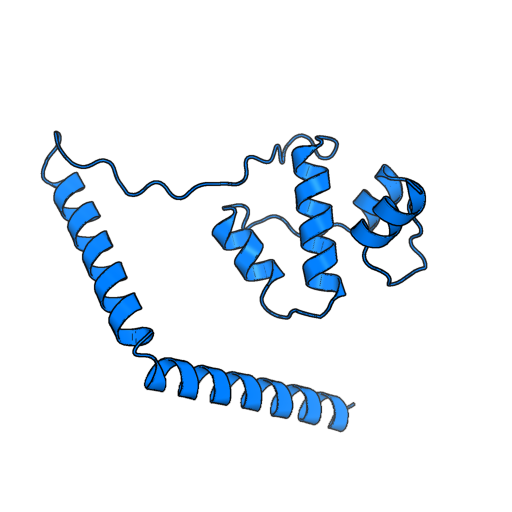19 THR A C 1
ATOM 959 O O . THR A 1 119 ? 5.283 -7.022 -16.296 1.00 85.69 119 THR A O 1
ATOM 962 N N . TYR A 1 120 ? 7.015 -8.073 -17.244 1.00 85.38 120 TYR A N 1
ATOM 963 C CA . TYR A 1 120 ? 6.251 -9.257 -17.660 1.00 85.38 120 TYR A CA 1
ATOM 964 C C . TYR A 1 120 ? 5.959 -10.242 -16.516 1.00 85.38 120 TYR A C 1
ATOM 966 O O . TYR A 1 120 ? 5.147 -11.151 -16.686 1.00 85.38 120 TYR A O 1
ATOM 974 N N . ASP A 1 121 ? 6.636 -10.092 -15.376 1.00 81.62 121 ASP A N 1
ATOM 975 C CA . ASP A 1 121 ? 6.481 -10.950 -14.205 1.00 81.62 121 ASP A CA 1
ATOM 976 C C . ASP A 1 121 ? 5.504 -10.324 -13.191 1.00 81.62 121 ASP A C 1
ATOM 978 O O . ASP A 1 121 ? 5.526 -9.117 -12.933 1.00 81.62 121 ASP A O 1
ATOM 982 N N . GLN A 1 122 ? 4.643 -11.162 -12.612 1.00 82.25 122 GLN A N 1
ATOM 983 C CA . GLN A 1 122 ? 3.676 -10.793 -11.573 1.00 82.25 122 GLN A CA 1
ATOM 984 C C . GLN A 1 122 ? 4.302 -10.780 -10.171 1.00 82.25 122 GLN A C 1
ATOM 986 O O . GLN A 1 122 ? 3.670 -10.323 -9.222 1.00 82.25 122 GLN A O 1
ATOM 991 N N . SER A 1 123 ? 5.544 -11.251 -10.024 1.00 91.19 123 SER A N 1
ATOM 992 C CA . SER A 1 123 ? 6.284 -11.160 -8.763 1.00 91.19 123 SER A CA 1
ATOM 993 C C . SER A 1 123 ? 6.370 -9.704 -8.281 1.00 91.19 123 SER A C 1
ATOM 995 O O . SER A 1 123 ? 6.662 -8.826 -9.102 1.00 91.19 123 SER A O 1
ATOM 997 N N . PRO A 1 124 ? 6.160 -9.415 -6.983 1.00 94.06 124 PRO A N 1
ATOM 998 C CA . PRO A 1 124 ? 6.255 -8.058 -6.443 1.00 94.06 124 PRO A CA 1
ATOM 999 C C . PRO A 1 124 ? 7.570 -7.364 -6.816 1.00 94.06 124 PRO A C 1
ATOM 1001 O O . PRO A 1 124 ? 8.635 -7.985 -6.743 1.00 94.06 124 PRO A O 1
ATOM 1004 N N . LEU A 1 125 ? 7.522 -6.077 -7.170 1.00 94.50 125 LEU A N 1
ATOM 1005 C CA . LEU A 1 125 ? 8.708 -5.344 -7.631 1.00 94.50 125 LEU A CA 1
ATOM 1006 C C . LEU A 1 125 ? 9.800 -5.281 -6.564 1.00 94.50 125 LEU A C 1
ATOM 1008 O O . LEU A 1 125 ? 10.978 -5.405 -6.887 1.00 94.50 125 LEU A O 1
ATOM 1012 N N . LEU A 1 126 ? 9.415 -5.180 -5.289 1.00 94.62 126 LEU A N 1
ATOM 1013 C CA . LEU A 1 126 ? 10.353 -5.216 -4.167 1.00 94.62 126 LEU A CA 1
ATOM 1014 C C . LEU A 1 126 ? 11.174 -6.514 -4.134 1.00 94.62 126 LEU A C 1
ATOM 1016 O O . LEU A 1 126 ? 12.379 -6.485 -3.892 1.00 94.62 126 LEU A O 1
ATOM 1020 N N . VAL A 1 127 ? 10.540 -7.655 -4.418 1.00 94.19 127 VAL A N 1
ATOM 1021 C CA . VAL A 1 127 ? 11.227 -8.954 -4.464 1.00 94.19 127 VAL A CA 1
ATOM 1022 C C . VAL A 1 127 ? 12.201 -8.983 -5.637 1.00 94.19 127 VAL A C 1
ATOM 1024 O O . VAL A 1 127 ? 13.366 -9.326 -5.449 1.00 94.19 127 VAL A O 1
ATOM 1027 N N . GLN A 1 128 ? 11.761 -8.545 -6.821 1.00 93.75 128 GLN A N 1
ATOM 1028 C CA . GLN A 1 128 ? 12.625 -8.471 -8.002 1.00 93.75 128 GLN A CA 1
ATOM 1029 C C . GLN A 1 128 ? 13.830 -7.547 -7.783 1.00 93.75 128 GLN A C 1
ATOM 1031 O O . GLN A 1 128 ? 14.938 -7.861 -8.214 1.00 93.75 128 GLN A O 1
ATOM 1036 N N . PHE A 1 129 ? 13.620 -6.417 -7.104 1.00 93.69 129 PHE A N 1
ATOM 1037 C CA . PHE A 1 129 ? 14.678 -5.470 -6.775 1.00 93.69 129 PHE A CA 1
ATOM 1038 C C . PHE A 1 129 ? 15.724 -6.112 -5.860 1.00 93.69 129 PHE A C 1
ATOM 1040 O O . PHE A 1 129 ? 16.908 -6.098 -6.187 1.00 93.69 129 PHE A O 1
ATOM 1047 N N . ILE A 1 130 ? 15.299 -6.764 -4.773 1.00 93.12 130 ILE A N 1
ATOM 1048 C CA . ILE A 1 130 ? 16.207 -7.475 -3.858 1.00 93.12 130 ILE A CA 1
ATOM 1049 C C . ILE A 1 130 ? 16.968 -8.594 -4.582 1.00 93.12 130 ILE A C 1
ATOM 1051 O O . ILE A 1 130 ? 18.161 -8.775 -4.342 1.00 93.12 130 ILE A O 1
ATOM 1055 N N . GLU A 1 131 ? 16.309 -9.341 -5.469 1.00 91.44 131 GLU A N 1
ATOM 1056 C CA . GLU A 1 131 ? 16.960 -10.370 -6.287 1.00 91.44 131 GLU A CA 1
ATOM 1057 C C . GLU A 1 131 ? 18.020 -9.790 -7.225 1.00 91.44 131 GLU A C 1
ATOM 1059 O O . GLU A 1 131 ? 19.063 -10.407 -7.397 1.00 91.44 131 GLU A O 1
ATOM 1064 N N . SER A 1 132 ? 17.785 -8.607 -7.798 1.00 88.31 132 SER A N 1
ATOM 1065 C CA . SER A 1 132 ? 18.744 -7.943 -8.692 1.00 88.31 132 SER A CA 1
ATOM 1066 C C . SER A 1 132 ? 20.012 -7.444 -7.987 1.00 88.31 132 SER A C 1
ATOM 1068 O O . SER A 1 132 ? 21.024 -7.205 -8.641 1.00 88.31 132 SER A O 1
ATOM 1070 N N . LEU A 1 133 ? 19.954 -7.284 -6.660 1.00 86.44 133 LEU A N 1
ATOM 1071 C CA . LEU A 1 133 ? 21.080 -6.866 -5.821 1.00 86.44 133 LEU A CA 1
ATOM 1072 C C . LEU A 1 133 ? 21.949 -8.042 -5.346 1.00 86.44 133 LEU A C 1
ATOM 1074 O O . LEU A 1 133 ? 22.997 -7.807 -4.742 1.00 86.44 133 LEU A O 1
ATOM 1078 N N . ARG A 1 134 ? 21.501 -9.285 -5.561 1.00 71.94 134 ARG A N 1
ATOM 1079 C CA . ARG A 1 134 ? 22.248 -10.507 -5.232 1.00 71.94 134 ARG A CA 1
ATOM 1080 C C . ARG A 1 134 ? 23.149 -10.933 -6.382 1.00 71.94 134 ARG A C 1
ATOM 1082 O O . ARG A 1 134 ? 24.266 -11.397 -6.064 1.00 71.94 134 ARG A O 1
#

Organism: NCBI:txid1144522